Protein AF-A0A519S2C3-F1 (afdb_monomer_lite)

Radius of gyration: 19.73 Å; chains: 1; bounding box: 43×39×61 Å

Foldseek 3Di:
DPDDVVCPVPPDDDDQVRCVVLVVCLLLVDAPRPDHGHAQAWAWDQDPPPGIGTDGHHPVCLVVVVVVVVVVLVVCCVVPVDDVLLVWAAEAPDAALDWDDGNNHTYDHPRSVSVVVDDPVSCPRYDDDNVLSNDPDLLVSLLVRLVRPLPTPYRYYHYDVVSVVSSVVNSCVVVVNPD

Structure (mmCIF, N/CA/C/O backbone):
data_AF-A0A519S2C3-F1
#
_entry.id   AF-A0A519S2C3-F1
#
loop_
_atom_site.group_PDB
_atom_site.id
_atom_site.type_symbol
_atom_site.label_atom_id
_atom_site.label_alt_id
_atom_site.label_comp_id
_atom_site.label_asym_id
_atom_site.label_entity_id
_atom_site.label_seq_id
_atom_site.pdbx_PDB_ins_code
_atom_site.Cartn_x
_atom_site.Cartn_y
_atom_site.Cartn_z
_atom_site.occupancy
_atom_site.B_iso_or_equiv
_atom_site.auth_seq_id
_atom_site.auth_comp_id
_atom_site.auth_asym_id
_atom_site.auth_atom_id
_atom_site.pdbx_PDB_model_num
ATOM 1 N N . MET A 1 1 ? 4.121 -16.432 -29.869 1.00 79.81 1 MET A N 1
ATOM 2 C CA . MET A 1 1 ? 4.019 -17.250 -28.645 1.00 79.81 1 MET A CA 1
ATOM 3 C C . MET A 1 1 ? 2.574 -17.672 -28.577 1.00 79.81 1 MET A C 1
ATOM 5 O O . MET A 1 1 ? 1.731 -16.789 -28.497 1.00 79.81 1 MET A O 1
ATOM 9 N N . GLU A 1 2 ? 2.294 -18.956 -28.759 1.00 93.25 2 GLU A N 1
ATOM 10 C CA . GLU A 1 2 ? 0.933 -19.415 -29.076 1.00 93.25 2 GLU A CA 1
ATOM 11 C C . GLU A 1 2 ? 0.292 -20.175 -27.914 1.00 93.25 2 GLU A C 1
ATOM 13 O O . GLU A 1 2 ? -0.929 -20.241 -27.813 1.00 93.25 2 GLU A O 1
ATOM 18 N N . ASN A 1 3 ? 1.107 -20.711 -27.001 1.00 94.94 3 ASN A N 1
ATOM 19 C CA . ASN A 1 3 ? 0.639 -21.489 -25.860 1.00 94.94 3 ASN A CA 1
ATOM 20 C C . ASN A 1 3 ? 1.528 -21.303 -24.611 1.00 94.94 3 ASN A C 1
ATOM 22 O O . ASN A 1 3 ? 2.557 -20.623 -24.625 1.00 94.94 3 ASN A O 1
ATOM 26 N N . TYR A 1 4 ? 1.111 -21.929 -23.508 1.00 95.56 4 TYR A N 1
ATOM 27 C CA . TYR A 1 4 ? 1.809 -21.881 -22.222 1.00 95.56 4 TYR A CA 1
ATOM 28 C C . TYR A 1 4 ? 3.213 -22.512 -22.253 1.00 95.56 4 TYR A C 1
ATOM 30 O O . TYR A 1 4 ? 4.131 -21.995 -21.614 1.00 95.56 4 TYR A O 1
ATOM 38 N N . SER A 1 5 ? 3.406 -23.602 -23.001 1.00 96.88 5 SER A N 1
ATOM 39 C CA . SER A 1 5 ? 4.710 -24.267 -23.116 1.00 96.88 5 SER A CA 1
ATOM 40 C C . SER A 1 5 ? 5.739 -23.357 -23.790 1.00 96.88 5 SER A C 1
ATOM 42 O O . SER A 1 5 ? 6.856 -23.230 -23.286 1.00 96.88 5 SER A O 1
ATOM 44 N N . ASP A 1 6 ? 5.340 -22.645 -24.851 1.00 96.75 6 ASP A N 1
ATOM 45 C CA . ASP A 1 6 ? 6.186 -21.646 -25.515 1.00 96.75 6 ASP A CA 1
ATOM 46 C C . ASP A 1 6 ? 6.597 -20.526 -24.553 1.00 96.75 6 ASP A C 1
ATOM 48 O O . ASP A 1 6 ? 7.753 -20.101 -24.549 1.00 96.75 6 ASP A O 1
ATOM 52 N N . PHE A 1 7 ? 5.652 -20.038 -23.739 1.00 96.19 7 PHE A N 1
ATOM 53 C CA . PHE A 1 7 ? 5.913 -19.002 -22.737 1.00 96.19 7 PHE A CA 1
ATOM 54 C C . PHE A 1 7 ? 6.946 -19.472 -21.723 1.00 96.19 7 PHE A C 1
ATOM 56 O O . PHE A 1 7 ? 7.960 -18.808 -21.522 1.00 96.19 7 PHE A O 1
ATOM 63 N N . LYS A 1 8 ? 6.720 -20.647 -21.127 1.00 95.69 8 LYS A N 1
ATOM 64 C CA . LYS A 1 8 ? 7.596 -21.203 -20.095 1.00 95.69 8 LYS A CA 1
ATOM 65 C C . LYS A 1 8 ? 9.022 -21.433 -20.604 1.00 95.69 8 LYS A C 1
ATOM 67 O O . LYS A 1 8 ? 9.967 -21.249 -19.847 1.00 95.69 8 LYS A O 1
ATOM 72 N N . GLN A 1 9 ? 9.185 -21.829 -21.868 1.00 95.69 9 GLN A N 1
ATOM 73 C CA . GLN A 1 9 ? 10.507 -22.037 -22.463 1.00 95.69 9 GLN A CA 1
ATOM 74 C C . GLN A 1 9 ? 11.232 -20.717 -22.775 1.00 95.69 9 GLN A C 1
ATOM 76 O O . GLN A 1 9 ? 12.455 -20.656 -22.679 1.00 95.69 9 GLN A O 1
ATOM 81 N N . ARG A 1 10 ? 10.497 -19.670 -23.172 1.00 95.94 10 ARG A N 1
ATOM 82 C CA . ARG A 1 10 ? 11.071 -18.400 -23.654 1.00 95.94 10 ARG A CA 1
ATOM 83 C C . ARG A 1 10 ? 11.210 -17.325 -22.579 1.00 95.94 10 ARG A C 1
ATOM 85 O O . ARG A 1 10 ? 12.012 -16.414 -22.756 1.00 95.94 10 ARG A O 1
ATOM 92 N N . VAL A 1 11 ? 10.434 -17.403 -21.499 1.00 94.88 11 VAL A N 1
ATOM 93 C CA . VAL A 1 11 ? 10.436 -16.421 -20.409 1.00 94.88 11 VAL A CA 1
ATOM 94 C C . VAL A 1 11 ? 11.087 -17.049 -19.177 1.00 94.88 11 VAL A C 1
ATOM 96 O O . VAL A 1 11 ? 10.427 -17.790 -18.446 1.00 94.88 11 VAL A O 1
ATOM 99 N N . PRO A 1 12 ? 12.388 -16.796 -18.941 1.00 94.06 12 PRO A N 1
ATOM 100 C CA . PRO A 1 12 ? 13.075 -17.341 -17.781 1.00 94.06 12 PRO A CA 1
ATOM 101 C C . PRO A 1 12 ? 12.535 -16.723 -16.491 1.00 94.06 12 PRO A C 1
ATOM 103 O O . PRO A 1 12 ? 12.137 -15.557 -16.455 1.00 94.06 12 PRO A O 1
ATOM 106 N N . VAL A 1 13 ? 12.582 -17.494 -15.406 1.00 95.38 13 VAL A N 1
ATOM 107 C CA . VAL A 1 13 ? 12.361 -16.959 -14.060 1.00 95.38 13 VAL A CA 1
ATOM 108 C C . VAL A 1 13 ? 13.511 -16.008 -13.734 1.00 95.38 13 VAL A C 1
ATOM 110 O O . VAL A 1 13 ? 14.676 -16.365 -13.897 1.00 95.38 13 VAL A O 1
ATOM 113 N N . GLN A 1 14 ? 13.176 -14.796 -13.304 1.00 93.62 14 GLN A N 1
ATOM 114 C CA . GLN A 1 14 ? 14.129 -13.737 -12.983 1.00 93.62 14 GLN A CA 1
ATOM 115 C C . GLN A 1 14 ? 13.793 -13.152 -11.616 1.00 93.62 14 GLN A C 1
ATOM 117 O O . GLN A 1 14 ? 12.623 -13.080 -11.229 1.00 93.62 14 GLN A O 1
ATOM 122 N N . ASP A 1 15 ? 14.819 -12.711 -10.899 1.00 93.44 15 ASP A N 1
ATOM 123 C CA . ASP A 1 15 ? 14.647 -11.856 -9.735 1.00 93.44 15 ASP A CA 1
ATOM 124 C C . ASP A 1 15 ? 14.618 -10.371 -10.148 1.00 93.44 15 ASP A C 1
ATOM 126 O O . ASP A 1 15 ? 14.582 -10.015 -11.330 1.00 93.44 15 ASP A O 1
ATOM 130 N N . TYR A 1 16 ? 14.601 -9.478 -9.157 1.00 92.75 16 TYR A N 1
ATOM 131 C CA . TYR A 1 16 ? 14.617 -8.042 -9.425 1.00 92.75 16 TYR A CA 1
ATOM 132 C C . TYR A 1 16 ? 15.902 -7.594 -10.133 1.00 92.75 16 TYR A C 1
ATOM 134 O O . TYR A 1 16 ? 15.835 -6.707 -10.979 1.00 92.75 16 TYR A O 1
ATOM 142 N N . GLU A 1 17 ? 17.054 -8.187 -9.809 1.00 91.69 17 GLU A N 1
ATOM 143 C CA . GLU A 1 17 ? 18.340 -7.778 -10.382 1.00 91.69 17 GLU A CA 1
ATOM 144 C C . GLU A 1 17 ? 18.419 -8.146 -11.864 1.00 91.69 17 GLU A C 1
ATOM 146 O O . GLU A 1 17 ? 18.848 -7.326 -12.675 1.00 91.69 17 GLU A O 1
ATOM 151 N N . GLY A 1 18 ? 17.889 -9.313 -12.241 1.00 94.06 18 GLY A N 1
ATOM 152 C CA . GLY A 1 18 ? 17.741 -9.713 -13.641 1.00 94.06 18 GLY A CA 1
ATOM 153 C C . GLY A 1 18 ? 16.855 -8.764 -14.460 1.00 94.06 18 GLY A C 1
ATOM 154 O O . GLY A 1 18 ? 17.096 -8.548 -15.648 1.00 94.06 18 GLY A O 1
ATOM 155 N N . LEU A 1 19 ? 15.858 -8.136 -13.826 1.00 94.81 19 LEU A N 1
ATOM 156 C CA . LEU A 1 19 ? 14.982 -7.144 -14.464 1.00 94.81 19 LEU A CA 1
ATOM 157 C C . LEU A 1 19 ? 15.479 -5.699 -14.327 1.00 94.81 19 LEU A C 1
ATOM 159 O O . LEU A 1 19 ? 14.976 -4.811 -15.022 1.00 94.81 19 LEU A O 1
ATOM 163 N N . LYS A 1 20 ? 16.466 -5.443 -13.465 1.00 94.38 20 LYS A N 1
ATOM 164 C CA . LYS A 1 20 ? 16.912 -4.096 -13.104 1.00 94.38 20 LYS A CA 1
ATOM 165 C C . LYS A 1 20 ? 17.301 -3.228 -14.309 1.00 94.38 20 LYS A C 1
ATOM 167 O O . LYS A 1 20 ? 16.851 -2.084 -14.330 1.00 94.38 20 LYS A O 1
ATOM 172 N N . PRO A 1 21 ? 18.017 -3.716 -15.345 1.00 96.25 21 PRO A N 1
ATOM 173 C CA . PRO A 1 21 ? 18.339 -2.892 -16.516 1.00 96.25 21 PRO A CA 1
ATOM 174 C C . PRO A 1 21 ? 17.099 -2.353 -17.247 1.00 96.25 21 PRO A C 1
ATOM 176 O O . PRO A 1 21 ? 17.096 -1.227 -17.742 1.00 96.25 21 PRO A O 1
ATOM 179 N N . TYR A 1 22 ? 16.018 -3.135 -17.290 1.00 96.81 22 TYR A N 1
ATOM 180 C CA . TYR A 1 22 ? 14.748 -2.711 -17.877 1.00 96.81 22 TYR A CA 1
ATOM 181 C C . TYR A 1 22 ? 14.006 -1.751 -16.952 1.00 96.81 22 TYR A C 1
ATOM 183 O O . TYR A 1 22 ? 13.479 -0.742 -17.408 1.00 96.81 22 TYR A O 1
ATOM 191 N N . ILE A 1 23 ? 13.996 -2.030 -15.647 1.00 95.81 23 ILE A N 1
ATOM 192 C CA . ILE A 1 23 ? 13.373 -1.152 -14.652 1.00 95.81 23 ILE A CA 1
ATOM 193 C C . ILE A 1 23 ? 14.048 0.222 -14.654 1.00 95.81 23 ILE A C 1
ATOM 195 O O . ILE A 1 23 ? 13.348 1.229 -14.655 1.00 95.81 23 ILE A O 1
ATOM 199 N N . ASP A 1 24 ? 15.379 0.284 -14.725 1.00 95.31 24 ASP A N 1
ATOM 200 C CA . ASP A 1 24 ? 16.134 1.538 -14.774 1.00 95.31 24 ASP A CA 1
ATOM 201 C C . ASP A 1 24 ? 15.747 2.380 -16.004 1.00 95.31 24 ASP A C 1
ATOM 203 O O . ASP A 1 24 ? 15.559 3.591 -15.877 1.00 95.31 24 ASP A O 1
ATOM 207 N N . ARG A 1 25 ? 15.526 1.748 -17.168 1.00 97.50 25 ARG A N 1
ATOM 208 C CA . ARG A 1 25 ? 14.997 2.408 -18.379 1.00 97.50 25 ARG A CA 1
ATOM 209 C C . ARG A 1 25 ? 13.597 2.983 -18.163 1.00 97.50 25 ARG A C 1
ATOM 211 O O . ARG A 1 25 ? 13.350 4.148 -18.475 1.00 97.50 25 ARG A O 1
ATOM 218 N N . VAL A 1 26 ? 12.688 2.211 -17.562 1.00 96.56 26 VAL A N 1
ATOM 219 C CA . VAL A 1 26 ? 11.331 2.700 -17.249 1.00 96.56 26 VAL A CA 1
ATOM 220 C C . VAL A 1 26 ? 11.386 3.846 -16.234 1.00 96.56 26 VAL A C 1
ATOM 222 O O . VAL A 1 26 ? 10.692 4.848 -16.389 1.00 96.56 26 VAL A O 1
ATOM 225 N N . VAL A 1 27 ? 12.247 3.749 -15.216 1.00 94.75 27 VAL A N 1
ATOM 226 C CA . VAL A 1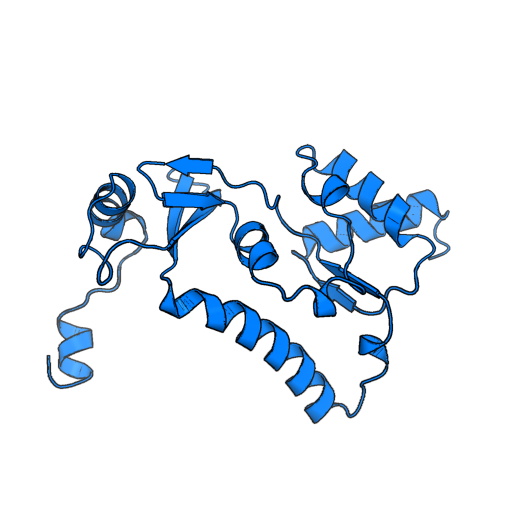 27 ? 12.472 4.806 -14.214 1.00 94.75 27 VAL A CA 1
ATOM 227 C C . VAL A 1 27 ? 13.082 6.056 -14.851 1.00 94.75 27 VAL A C 1
ATOM 229 O O . VAL A 1 27 ? 12.773 7.162 -14.409 1.00 94.75 27 VAL A O 1
ATOM 232 N N . ALA A 1 28 ? 13.898 5.918 -15.899 1.00 95.50 28 ALA A N 1
ATOM 233 C CA . ALA A 1 28 ? 14.395 7.026 -16.719 1.00 95.50 28 ALA A CA 1
ATOM 234 C C . ALA A 1 28 ? 13.303 7.674 -17.596 1.00 95.50 28 ALA A C 1
ATOM 236 O O . ALA A 1 28 ? 13.542 8.708 -18.216 1.00 95.50 28 ALA A O 1
ATOM 237 N N . GLY A 1 29 ? 12.089 7.116 -17.606 1.00 94.75 29 GLY A N 1
ATOM 238 C CA . GLY A 1 29 ? 10.932 7.641 -18.324 1.00 94.75 29 GLY A CA 1
ATOM 239 C C . GLY A 1 29 ? 10.705 7.002 -19.693 1.00 94.75 29 GLY A C 1
ATOM 240 O O . GLY A 1 29 ? 9.859 7.504 -20.439 1.00 94.75 29 GLY A O 1
ATOM 241 N N . GLU A 1 30 ? 11.417 5.923 -20.032 1.00 97.00 30 GLU A N 1
ATOM 242 C CA . GLU A 1 30 ? 11.199 5.170 -21.268 1.00 97.00 30 GLU A CA 1
ATOM 243 C C . GLU A 1 30 ? 9.890 4.365 -21.191 1.00 97.00 30 GLU A C 1
ATOM 245 O O . GLU A 1 30 ? 9.638 3.637 -20.230 1.00 97.00 30 GLU A O 1
ATOM 250 N N . GLY A 1 31 ? 9.026 4.518 -22.198 1.00 96.12 31 GLY A N 1
ATOM 251 C CA . GLY A 1 31 ? 7.788 3.742 -22.321 1.00 96.12 31 GLY A CA 1
ATOM 252 C C . GLY A 1 31 ? 7.984 2.474 -23.152 1.00 96.12 31 GLY A C 1
ATOM 253 O O . GLY A 1 31 ? 8.965 2.357 -23.877 1.00 96.12 31 GLY A O 1
ATOM 254 N N . ASN A 1 32 ? 7.021 1.551 -23.102 1.00 97.19 32 ASN A N 1
ATOM 255 C CA . ASN A 1 32 ? 7.007 0.322 -23.909 1.00 97.19 32 ASN A CA 1
ATOM 256 C C . ASN A 1 32 ? 8.180 -0.643 -23.639 1.00 97.19 32 ASN A C 1
ATOM 258 O O . ASN A 1 32 ? 8.589 -1.378 -24.534 1.00 97.19 32 ASN A O 1
ATOM 262 N N . VAL A 1 33 ? 8.729 -0.649 -22.417 1.00 96.81 33 VAL A N 1
ATOM 263 C CA . VAL A 1 33 ? 9.838 -1.549 -22.039 1.00 96.81 33 VAL A CA 1
ATOM 264 C C . VAL A 1 33 ? 9.321 -2.808 -21.337 1.00 96.81 33 VAL A C 1
ATOM 266 O O . VAL A 1 33 ? 9.494 -3.910 -21.843 1.00 96.81 33 VAL A O 1
ATOM 269 N N . LEU A 1 34 ? 8.684 -2.649 -20.170 1.00 94.81 34 LEU A N 1
ATOM 270 C CA . LEU A 1 34 ? 8.116 -3.757 -19.380 1.00 94.81 34 LEU A CA 1
ATOM 271 C C . LEU A 1 34 ? 6.598 -3.899 -19.552 1.00 94.81 34 LEU A C 1
ATOM 273 O O . LEU A 1 34 ? 6.030 -4.949 -19.268 1.00 94.81 34 LEU A O 1
ATOM 277 N N . TRP A 1 35 ? 5.938 -2.831 -19.992 1.00 95.38 35 TRP A N 1
ATOM 278 C CA . TRP A 1 35 ? 4.502 -2.766 -20.234 1.00 95.38 35 TRP A CA 1
ATOM 279 C C . TRP A 1 35 ? 4.227 -1.752 -21.342 1.00 95.38 35 TRP A C 1
ATOM 281 O O . TRP A 1 35 ? 5.059 -0.876 -21.590 1.00 95.38 35 TRP A O 1
ATOM 291 N N . SER A 1 36 ? 3.069 -1.862 -21.993 1.00 94.81 36 SER A N 1
ATOM 292 C CA . SER A 1 36 ? 2.626 -0.873 -22.978 1.00 94.81 36 SER A CA 1
ATOM 293 C C . SER A 1 36 ? 2.503 0.512 -22.331 1.00 94.81 36 SER A C 1
ATOM 295 O O . SER A 1 36 ? 1.925 0.660 -21.253 1.00 94.81 36 SER A O 1
ATOM 297 N N . GLY A 1 37 ? 3.060 1.536 -22.975 1.00 94.44 37 GLY A N 1
ATOM 298 C CA . GLY A 1 37 ? 3.111 2.897 -22.449 1.00 94.44 37 GLY A CA 1
ATOM 299 C C . GLY A 1 37 ? 4.065 3.067 -21.260 1.00 94.44 37 GLY A C 1
ATOM 300 O O . GLY A 1 37 ? 5.083 2.384 -21.148 1.00 94.44 37 GLY A O 1
ATOM 301 N N . LYS A 1 38 ? 3.761 4.039 -20.392 1.00 95.31 38 LYS A N 1
ATOM 302 C CA . LYS A 1 38 ? 4.495 4.304 -19.144 1.00 95.31 38 LYS A CA 1
ATOM 303 C C . LYS A 1 38 ? 3.654 3.850 -17.948 1.00 95.31 38 LYS A C 1
ATOM 305 O O . LYS A 1 38 ? 2.429 3.987 -18.004 1.00 95.31 38 LYS A O 1
ATOM 310 N N . PRO A 1 39 ? 4.269 3.348 -16.863 1.00 96.50 39 PRO A N 1
ATOM 311 C CA . PRO A 1 39 ? 3.526 3.053 -15.647 1.00 96.50 39 PRO A CA 1
ATOM 312 C C . PRO A 1 39 ? 2.941 4.339 -15.056 1.00 96.50 39 PRO A C 1
ATOM 314 O O . PRO A 1 39 ? 3.502 5.425 -15.204 1.00 96.50 39 PRO A O 1
ATOM 317 N N . LEU A 1 40 ? 1.812 4.200 -14.365 1.00 95.81 40 LEU A N 1
ATOM 318 C CA . LEU A 1 40 ? 1.152 5.317 -13.695 1.00 95.81 40 LEU A CA 1
ATOM 319 C C . LEU A 1 40 ? 1.883 5.692 -12.397 1.00 95.81 40 LEU A C 1
ATOM 321 O O . LEU A 1 40 ? 1.970 6.870 -12.047 1.00 95.81 40 LEU A O 1
ATOM 325 N N . TYR A 1 41 ? 2.435 4.685 -11.711 1.00 97.00 41 TYR A N 1
ATOM 326 C CA . TYR A 1 41 ? 3.212 4.855 -10.487 1.00 97.00 41 TYR A CA 1
ATOM 327 C C . TYR A 1 41 ? 4.417 3.912 -10.434 1.00 97.00 41 TYR A C 1
ATOM 329 O O . TYR A 1 41 ? 4.429 2.857 -11.069 1.00 97.00 41 TYR A O 1
ATOM 337 N N . PHE A 1 42 ? 5.370 4.231 -9.562 1.00 96.62 42 PHE A N 1
ATOM 338 C CA . PHE A 1 42 ? 6.280 3.254 -8.978 1.00 96.62 42 PHE A CA 1
ATOM 339 C C . PHE A 1 42 ? 5.989 3.066 -7.492 1.00 96.62 42 PHE A C 1
ATOM 341 O O . PHE A 1 42 ? 6.087 4.009 -6.701 1.00 96.62 42 PHE A O 1
ATOM 348 N N . ALA A 1 43 ? 5.712 1.825 -7.094 1.00 95.00 43 ALA A N 1
ATOM 349 C CA . ALA A 1 43 ? 5.770 1.441 -5.695 1.00 95.00 43 ALA A CA 1
ATOM 350 C C . ALA A 1 43 ? 7.235 1.272 -5.277 1.00 95.00 43 ALA A C 1
ATOM 352 O O . ALA A 1 43 ? 7.964 0.431 -5.806 1.00 95.00 43 ALA A O 1
ATOM 353 N N . LYS A 1 44 ? 7.660 2.080 -4.311 1.00 91.06 44 LYS A N 1
ATOM 354 C CA . LYS A 1 44 ? 8.975 2.007 -3.686 1.00 91.06 44 LYS A CA 1
ATOM 355 C C . LYS A 1 44 ? 8.962 0.967 -2.570 1.00 91.06 44 LYS A C 1
ATOM 357 O O . LYS A 1 44 ? 8.155 1.067 -1.643 1.00 91.06 44 LYS A O 1
ATOM 362 N N . THR A 1 45 ? 9.896 0.021 -2.612 1.00 84.38 45 THR A N 1
ATOM 363 C CA . THR A 1 45 ? 10.131 -0.918 -1.508 1.00 84.38 45 THR A CA 1
ATOM 364 C C . THR A 1 45 ? 11.533 -0.724 -0.930 1.00 84.38 45 THR A C 1
ATOM 366 O O . THR A 1 45 ? 12.493 -0.412 -1.643 1.00 84.38 45 THR A O 1
ATOM 369 N N . SER A 1 46 ? 11.645 -0.841 0.394 1.00 66.62 46 SER A N 1
ATOM 370 C CA . SER A 1 46 ? 12.922 -0.845 1.109 1.00 66.62 46 SER A CA 1
ATOM 371 C C . SER A 1 46 ? 13.561 -2.222 0.938 1.00 66.62 46 SER A C 1
ATOM 373 O O . SER A 1 46 ? 13.376 -3.106 1.770 1.00 66.62 46 SER A O 1
ATOM 375 N N . GLY A 1 47 ? 14.229 -2.441 -0.194 1.00 58.44 47 GLY A N 1
ATOM 376 C CA . GLY A 1 47 ? 15.054 -3.628 -0.390 1.00 58.44 47 GLY A CA 1
ATOM 377 C C . GLY A 1 47 ? 16.264 -3.579 0.542 1.00 58.44 47 GLY A C 1
ATOM 378 O O . GLY A 1 47 ? 16.909 -2.540 0.657 1.00 58.44 47 GLY A O 1
ATOM 379 N N . THR A 1 48 ? 16.565 -4.689 1.213 1.00 55.09 48 THR A N 1
ATOM 380 C CA . THR A 1 48 ? 17.675 -4.797 2.175 1.00 55.09 48 THR A CA 1
ATOM 381 C C . THR A 1 48 ? 19.038 -5.017 1.513 1.00 55.09 48 THR A C 1
ATOM 383 O O . THR A 1 48 ? 20.056 -4.775 2.146 1.00 55.09 48 THR A O 1
ATOM 386 N N . THR A 1 49 ? 19.077 -5.434 0.244 1.00 56.53 49 THR A N 1
ATOM 387 C CA . THR A 1 49 ? 20.316 -5.848 -0.441 1.00 56.53 49 THR A CA 1
ATOM 388 C C . THR A 1 49 ? 20.770 -4.937 -1.584 1.00 56.53 49 THR A C 1
ATOM 390 O O . THR A 1 49 ? 21.969 -4.770 -1.766 1.00 56.53 49 THR A O 1
ATOM 393 N N . SER A 1 50 ? 19.854 -4.300 -2.320 1.00 57.16 50 SER A N 1
ATOM 394 C CA . SER A 1 50 ? 20.184 -3.581 -3.574 1.00 57.16 50 SER A 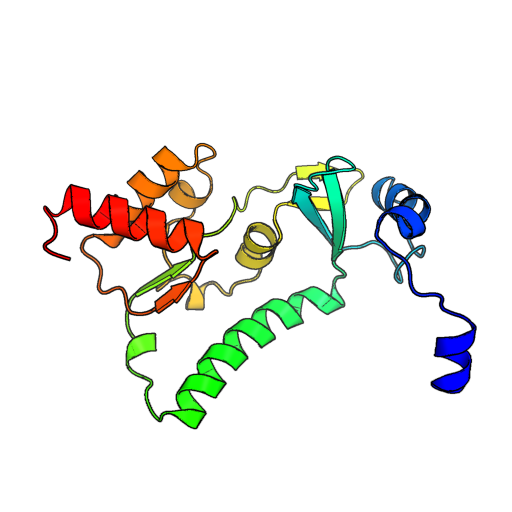CA 1
ATOM 395 C C . SER A 1 50 ? 19.810 -2.096 -3.547 1.00 57.16 50 SER A C 1
ATOM 397 O O . SER A 1 50 ? 19.701 -1.441 -4.584 1.00 57.16 50 SER A O 1
ATOM 399 N N . GLY A 1 51 ? 19.535 -1.566 -2.355 1.00 75.56 51 GLY A N 1
ATOM 400 C CA . GLY A 1 51 ? 18.922 -0.257 -2.190 1.00 75.56 51 GLY A CA 1
ATOM 401 C C . GLY A 1 51 ? 17.442 -0.249 -2.585 1.00 75.56 51 GLY A C 1
ATOM 402 O O . GLY A 1 51 ? 16.720 -1.245 -2.488 1.00 75.56 51 GLY A O 1
ATOM 403 N N . VAL A 1 52 ? 16.964 0.924 -2.986 1.00 84.75 52 VAL A N 1
ATOM 404 C CA . VAL A 1 52 ? 15.551 1.161 -3.281 1.00 84.75 52 VAL A CA 1
ATOM 405 C C . VAL A 1 52 ? 15.119 0.417 -4.545 1.00 84.75 52 VAL A C 1
ATOM 407 O O . VAL A 1 52 ? 15.644 0.688 -5.624 1.00 84.75 52 VAL A O 1
ATOM 410 N N . LYS A 1 53 ? 14.098 -0.440 -4.432 1.00 92.19 53 LYS A N 1
ATOM 411 C CA . LYS A 1 53 ? 13.472 -1.102 -5.583 1.00 92.19 53 LYS A CA 1
ATOM 412 C C . LYS A 1 53 ? 12.235 -0.330 -6.040 1.00 92.19 53 LYS A C 1
ATOM 414 O O . LYS A 1 53 ? 11.460 0.151 -5.208 1.00 92.19 53 LYS A O 1
ATOM 419 N N . TYR A 1 54 ? 12.053 -0.233 -7.354 1.00 93.94 54 TYR A N 1
ATOM 420 C CA . TYR A 1 54 ? 10.918 0.434 -7.991 1.00 93.94 54 TYR A CA 1
ATOM 421 C C . TYR A 1 54 ? 10.077 -0.601 -8.729 1.00 93.94 54 TYR A C 1
ATOM 423 O O . TYR A 1 54 ? 10.520 -1.186 -9.713 1.00 93.94 54 TYR A O 1
ATOM 431 N N . ILE A 1 55 ? 8.859 -0.828 -8.247 1.00 95.44 55 ILE A N 1
ATOM 432 C CA . ILE A 1 55 ? 7.919 -1.763 -8.863 1.00 95.44 55 ILE A CA 1
ATOM 433 C C . ILE A 1 55 ? 6.927 -0.953 -9.707 1.00 95.44 55 ILE A C 1
ATOM 435 O O . ILE A 1 55 ? 6.191 -0.143 -9.133 1.00 95.44 55 ILE A O 1
ATOM 439 N N . PRO A 1 56 ? 6.917 -1.100 -11.045 1.00 95.81 56 PRO A N 1
ATOM 440 C CA . PRO A 1 56 ? 6.000 -0.356 -11.901 1.00 95.81 56 PRO A CA 1
ATOM 441 C C . PRO A 1 56 ? 4.555 -0.812 -11.671 1.00 95.81 56 PRO A C 1
ATOM 443 O O . PRO A 1 56 ? 4.272 -2.008 -11.656 1.00 95.81 56 PRO A O 1
ATOM 446 N N . LEU A 1 57 ? 3.640 0.147 -11.523 1.00 96.75 57 LEU A N 1
ATOM 447 C CA . LEU A 1 57 ? 2.197 -0.086 -11.459 1.00 96.75 57 LEU A CA 1
ATOM 448 C C . LEU A 1 57 ? 1.548 0.497 -12.711 1.00 96.75 57 LEU A C 1
ATOM 450 O O . LEU A 1 57 ? 1.687 1.693 -12.994 1.00 96.75 57 LEU A O 1
ATOM 454 N N . SER A 1 58 ? 0.853 -0.344 -13.472 1.00 95.56 58 SER A N 1
ATOM 455 C CA . SER A 1 58 ? 0.164 0.092 -14.682 1.00 95.56 58 SER A CA 1
ATOM 456 C C . SER A 1 58 ? -1.171 0.754 -14.344 1.00 95.56 58 SER A C 1
ATOM 458 O O . SER A 1 58 ? -1.705 0.617 -13.242 1.00 95.56 58 SER A O 1
ATOM 460 N N . LYS A 1 59 ? -1.740 1.485 -15.305 1.00 93.94 59 LYS A N 1
ATOM 461 C CA . LYS A 1 59 ? -3.081 2.058 -15.144 1.00 93.94 59 LYS A CA 1
ATOM 462 C C . LYS A 1 59 ? -4.130 0.952 -14.988 1.00 93.94 59 LYS A C 1
ATOM 464 O O . LYS A 1 59 ? -5.072 1.107 -14.216 1.00 93.94 59 LYS A O 1
ATOM 469 N N . GLU A 1 60 ? -3.947 -0.160 -15.694 1.00 94.44 60 GLU A N 1
ATOM 470 C CA . GLU A 1 60 ? -4.855 -1.306 -15.703 1.00 94.44 60 GLU A CA 1
ATOM 471 C C . GLU A 1 60 ? -4.815 -2.100 -14.394 1.00 94.44 60 GLU A C 1
ATOM 473 O O . GLU A 1 60 ? -5.834 -2.662 -14.004 1.00 94.44 60 GLU A O 1
ATOM 478 N N . SER A 1 61 ? -3.675 -2.133 -13.690 1.00 94.44 61 SER A N 1
ATOM 479 C CA . SER A 1 61 ? -3.561 -2.862 -12.420 1.00 94.44 61 SER A CA 1
ATOM 480 C C . SER A 1 61 ? -4.185 -2.111 -11.243 1.00 94.44 61 SER A C 1
ATOM 482 O O . SER A 1 61 ? -4.569 -2.732 -10.253 1.00 94.44 61 SER A O 1
ATOM 484 N N . MET A 1 62 ? -4.305 -0.780 -11.320 1.00 93.69 62 MET A N 1
ATOM 485 C CA . MET A 1 62 ? -4.775 0.035 -10.193 1.00 93.69 62 MET A CA 1
ATOM 486 C C . MET A 1 62 ? -6.169 -0.351 -9.669 1.00 93.69 62 MET A C 1
ATOM 488 O O . MET A 1 62 ? -6.306 -0.511 -8.451 1.00 93.69 62 MET A O 1
ATOM 492 N N . PRO A 1 63 ? -7.193 -0.571 -10.521 1.00 92.88 63 PRO A N 1
ATOM 493 C CA . PRO A 1 63 ? -8.508 -1.015 -10.060 1.00 92.88 63 PRO A CA 1
ATOM 494 C C . PRO A 1 63 ? -8.490 -2.354 -9.311 1.00 92.88 63 PRO A C 1
ATOM 496 O O . PRO A 1 63 ? -9.329 -2.571 -8.435 1.00 92.88 63 PRO A O 1
ATOM 499 N N . GLU A 1 64 ? -7.543 -3.247 -9.617 1.00 94.94 64 GLU A N 1
ATOM 500 C CA . GLU A 1 64 ? -7.480 -4.580 -9.007 1.00 94.94 64 GLU A CA 1
ATOM 501 C C . GLU A 1 64 ? -7.108 -4.531 -7.520 1.00 94.94 64 GLU A C 1
ATOM 503 O O . GLU A 1 64 ? -7.599 -5.349 -6.745 1.00 94.94 64 GLU A O 1
ATOM 508 N N . HIS A 1 65 ? -6.351 -3.523 -7.071 1.00 92.25 65 HIS A N 1
ATOM 509 C CA . HIS A 1 65 ? -6.059 -3.341 -5.643 1.00 92.25 65 HIS A CA 1
ATOM 510 C C . HIS A 1 65 ? -7.325 -3.060 -4.820 1.00 92.25 65 HIS A C 1
ATOM 512 O O . HIS A 1 65 ? -7.519 -3.639 -3.750 1.00 92.25 65 HIS A O 1
ATOM 518 N N . ILE A 1 66 ? -8.212 -2.202 -5.332 1.00 88.75 66 ILE A N 1
ATOM 519 C CA . ILE A 1 66 ? -9.477 -1.864 -4.667 1.00 88.75 66 ILE A CA 1
ATOM 520 C C . ILE A 1 66 ? -10.451 -3.043 -4.740 1.00 88.75 66 ILE A C 1
ATOM 522 O O . ILE A 1 66 ? -11.103 -3.369 -3.745 1.00 88.75 66 ILE A O 1
ATOM 526 N N . LYS A 1 67 ? -10.523 -3.722 -5.894 1.00 92.06 67 LYS A N 1
ATOM 527 C CA . LYS A 1 67 ? -11.340 -4.932 -6.059 1.00 92.06 67 LYS A CA 1
ATOM 528 C C . LYS A 1 67 ? -10.914 -6.031 -5.092 1.00 92.06 67 LYS A C 1
ATOM 530 O O . LYS A 1 67 ? -11.785 -6.617 -4.458 1.00 92.06 67 LYS A O 1
ATOM 535 N N . ALA A 1 68 ? -9.613 -6.277 -4.937 1.00 92.38 68 ALA A N 1
ATOM 536 C CA . ALA A 1 68 ? -9.095 -7.284 -4.017 1.00 92.38 68 ALA A CA 1
ATOM 537 C C . ALA A 1 68 ? -9.483 -6.981 -2.562 1.00 92.38 68 ALA A C 1
ATOM 539 O O . ALA A 1 68 ? -10.029 -7.850 -1.886 1.00 92.38 68 ALA A O 1
ATOM 540 N N . ALA A 1 69 ? -9.286 -5.739 -2.100 1.00 88.25 69 ALA A N 1
ATOM 541 C CA . ALA A 1 69 ? -9.655 -5.332 -0.742 1.00 88.25 69 ALA A CA 1
ATOM 542 C C . ALA A 1 69 ? -11.167 -5.461 -0.484 1.00 88.25 69 ALA A C 1
ATOM 544 O O . ALA A 1 69 ? -11.586 -6.023 0.527 1.00 88.25 69 ALA A O 1
ATOM 545 N N . ARG A 1 70 ? -11.995 -4.998 -1.429 1.00 90.00 70 ARG A N 1
ATOM 546 C CA . ARG A 1 70 ? -13.455 -5.145 -1.363 1.00 90.00 70 ARG A CA 1
ATOM 547 C C . ARG A 1 70 ? -13.864 -6.615 -1.319 1.00 90.00 70 ARG A C 1
ATOM 549 O O . ARG A 1 70 ? -14.687 -6.995 -0.495 1.00 90.00 70 ARG A O 1
ATOM 556 N N . ASN A 1 71 ? -13.313 -7.434 -2.212 1.00 94.00 71 ASN A N 1
ATOM 557 C CA . ASN A 1 71 ? -13.668 -8.843 -2.303 1.00 94.00 71 ASN A CA 1
ATOM 558 C C . ASN A 1 71 ? -13.266 -9.595 -1.031 1.00 94.00 71 ASN A C 1
ATOM 560 O O . ASN A 1 71 ? -14.053 -10.404 -0.575 1.00 94.00 71 ASN A O 1
ATOM 564 N N . ALA A 1 72 ? -12.128 -9.284 -0.404 1.00 92.31 72 ALA A N 1
ATOM 565 C CA . ALA A 1 72 ? -11.751 -9.898 0.872 1.00 92.31 72 ALA A CA 1
ATOM 566 C C . ALA A 1 72 ? -12.819 -9.683 1.964 1.00 92.31 72 ALA A C 1
ATOM 568 O O . ALA A 1 72 ? -13.210 -10.631 2.643 1.00 92.31 72 ALA A O 1
ATOM 569 N N . ILE A 1 73 ? -13.343 -8.457 2.083 1.00 91.25 73 ILE A N 1
ATOM 570 C CA . ILE A 1 73 ? -14.429 -8.120 3.019 1.00 91.25 73 ILE A CA 1
ATOM 571 C C . ILE A 1 73 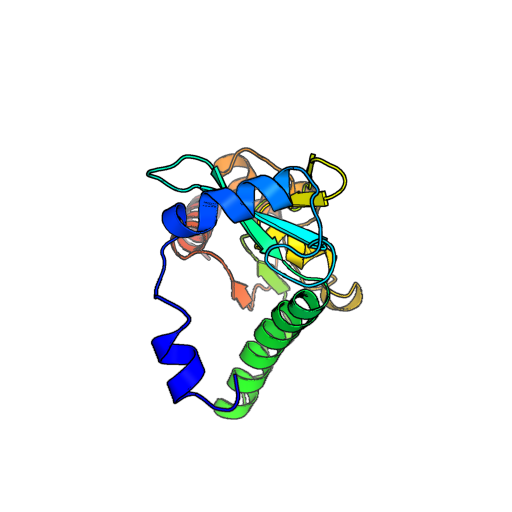? -15.713 -8.876 2.653 1.00 91.25 73 ILE A C 1
ATOM 573 O O . ILE A 1 73 ? -16.328 -9.505 3.510 1.00 91.25 73 ILE A O 1
ATOM 577 N N . LEU A 1 74 ? -16.114 -8.838 1.378 1.00 94.31 74 LEU A N 1
ATOM 578 C CA . LEU A 1 74 ? -17.352 -9.475 0.918 1.00 94.31 74 LEU A CA 1
ATOM 579 C C . LEU A 1 74 ? -17.306 -11.002 1.027 1.00 94.31 74 LEU A C 1
ATOM 581 O O . LEU A 1 74 ? -18.303 -11.605 1.407 1.00 94.31 74 LEU A O 1
ATOM 585 N N . THR A 1 75 ? -16.163 -11.624 0.741 1.00 97.12 75 THR A N 1
ATOM 586 C CA . THR A 1 75 ? -15.965 -13.063 0.920 1.00 97.12 75 THR A CA 1
ATOM 587 C C . THR A 1 75 ? -16.095 -13.431 2.393 1.00 97.12 75 THR A C 1
ATOM 589 O O . THR A 1 75 ? -16.818 -14.364 2.707 1.00 97.12 75 THR A O 1
ATOM 592 N N . TYR A 1 76 ? -15.493 -12.674 3.318 1.00 96.31 76 TYR A N 1
ATOM 593 C CA . TYR A 1 76 ? -15.674 -12.933 4.751 1.00 96.31 76 TYR A CA 1
ATOM 594 C C . TYR A 1 76 ? -17.150 -12.860 5.175 1.00 96.31 76 TYR A C 1
ATOM 596 O O . TYR A 1 76 ? -17.629 -13.731 5.903 1.00 96.31 76 TYR A O 1
ATOM 604 N N . ILE A 1 77 ? -17.885 -11.851 4.698 1.00 97.12 77 ILE A N 1
ATOM 605 C CA . ILE A 1 77 ? -19.324 -11.714 4.966 1.00 97.12 77 ILE A CA 1
ATOM 606 C C . ILE A 1 77 ? -20.091 -12.912 4.397 1.00 97.12 77 ILE A C 1
ATOM 608 O O . ILE A 1 77 ? -20.930 -13.475 5.093 1.00 97.12 77 ILE A O 1
ATOM 612 N N . ASN A 1 78 ? -19.787 -13.320 3.163 1.00 97.88 78 ASN A N 1
ATOM 613 C CA . ASN A 1 78 ? -20.421 -14.463 2.509 1.00 97.88 78 ASN A CA 1
ATOM 614 C C . ASN A 1 78 ? -20.211 -15.767 3.289 1.00 97.88 78 ASN A C 1
ATOM 616 O O . ASN A 1 78 ? -21.164 -16.503 3.515 1.00 97.88 78 ASN A O 1
ATOM 620 N N . GLU A 1 79 ? -18.979 -16.030 3.726 1.00 98.12 79 GLU A N 1
ATOM 621 C CA . GLU A 1 79 ? -18.631 -17.270 4.426 1.00 98.12 79 GLU A CA 1
ATOM 622 C C . GLU A 1 79 ? -19.166 -17.321 5.862 1.00 98.12 79 GLU A C 1
ATOM 624 O O . GLU A 1 79 ? -19.477 -18.392 6.376 1.00 98.12 79 GLU A O 1
ATOM 629 N N . THR A 1 80 ? -19.254 -16.176 6.544 1.00 97.88 80 THR A N 1
ATOM 630 C CA . THR A 1 80 ? -19.568 -16.144 7.984 1.00 97.88 80 THR A CA 1
ATOM 631 C C . THR A 1 80 ? -20.969 -15.641 8.311 1.00 97.88 80 THR A C 1
ATOM 633 O O . THR A 1 80 ? -21.415 -15.797 9.447 1.00 97.88 80 THR A O 1
ATOM 636 N N . GLY A 1 81 ? -21.641 -14.977 7.367 1.00 97.69 81 GLY A N 1
ATOM 637 C CA . GLY A 1 81 ? -22.882 -14.235 7.599 1.00 97.69 81 GLY A CA 1
ATOM 638 C C . GLY A 1 81 ? -22.719 -12.987 8.477 1.00 97.69 81 GLY A C 1
ATOM 639 O O . GLY A 1 81 ? -23.700 -12.297 8.748 1.00 97.69 81 GLY A O 1
ATOM 640 N N . LYS A 1 82 ? -21.502 -12.670 8.940 1.00 96.38 82 LYS A N 1
ATOM 641 C CA . LYS A 1 82 ? -21.238 -11.537 9.833 1.00 96.38 82 LYS A CA 1
ATOM 642 C C . LYS A 1 82 ? -20.945 -10.297 9.005 1.00 96.38 82 LYS A C 1
ATOM 644 O O . LYS A 1 82 ? -19.923 -10.255 8.332 1.00 96.38 82 LYS A O 1
ATOM 649 N N . ALA A 1 83 ? -21.799 -9.281 9.097 1.00 95.44 83 ALA A N 1
ATOM 650 C CA . ALA A 1 83 ? -21.614 -8.008 8.394 1.00 95.44 83 ALA A CA 1
ATOM 651 C C . ALA A 1 83 ? -21.492 -6.796 9.327 1.00 95.44 83 ALA A C 1
ATOM 653 O O . ALA A 1 83 ? -20.999 -5.760 8.897 1.00 95.44 83 ALA A O 1
ATOM 654 N N . ASP A 1 84 ? -21.872 -6.911 10.602 1.00 94.50 84 ASP A N 1
ATOM 655 C CA . ASP A 1 84 ? -21.976 -5.759 11.513 1.00 94.50 84 ASP A CA 1
ATOM 656 C C . ASP A 1 84 ? -20.662 -4.987 11.696 1.00 94.50 84 ASP A C 1
ATOM 658 O O . ASP A 1 84 ? -20.678 -3.780 11.939 1.00 94.50 84 ASP A O 1
ATOM 662 N N . PHE A 1 85 ? -19.518 -5.653 11.506 1.00 92.25 85 PHE A N 1
ATOM 663 C CA . PHE A 1 85 ? -18.198 -5.022 11.566 1.00 92.25 85 PHE A CA 1
ATOM 664 C C . PHE A 1 85 ? -17.988 -3.941 10.493 1.00 92.25 85 PHE A C 1
ATOM 666 O O . PHE A 1 85 ? -17.093 -3.119 10.633 1.00 92.25 85 PHE A O 1
ATOM 673 N N . VAL A 1 86 ? -18.784 -3.902 9.418 1.00 89.81 86 VAL A N 1
ATOM 674 C CA . VAL A 1 86 ? -18.667 -2.840 8.403 1.00 89.81 86 VAL A CA 1
ATOM 675 C C . VAL A 1 86 ? -19.322 -1.524 8.831 1.00 89.81 86 VAL A C 1
ATOM 677 O O . VAL A 1 86 ? -19.080 -0.493 8.202 1.00 89.81 86 VAL A O 1
ATOM 680 N N . ASN A 1 87 ? -20.129 -1.547 9.898 1.00 90.12 87 ASN A N 1
ATOM 681 C CA . ASN A 1 87 ? -20.845 -0.374 10.403 1.00 90.12 87 ASN A CA 1
ATOM 682 C C . ASN A 1 87 ? -19.985 0.510 11.319 1.00 90.12 87 ASN A C 1
ATOM 684 O O . ASN A 1 87 ? -20.322 1.676 11.523 1.00 90.12 87 ASN A O 1
ATOM 688 N N . GLY A 1 88 ? -18.901 -0.022 11.890 1.00 91.94 88 GLY A N 1
ATOM 689 C CA . GLY A 1 88 ? -17.991 0.753 12.730 1.00 91.94 88 GLY A CA 1
ATOM 690 C C . GLY A 1 88 ? -16.883 1.452 11.938 1.00 91.94 88 GLY A C 1
ATOM 691 O O . GLY A 1 88 ? -16.869 1.489 10.704 1.00 91.94 88 GLY A O 1
ATOM 692 N N . LYS A 1 89 ? -15.928 2.030 12.671 1.00 94.19 89 LYS A N 1
ATOM 693 C CA . LYS A 1 89 ? -14.734 2.651 12.094 1.00 94.19 89 LYS A CA 1
ATOM 694 C C . LYS A 1 89 ? -13.690 1.593 11.750 1.00 94.19 89 LYS A C 1
ATOM 696 O O . LYS A 1 89 ? -13.556 0.568 12.424 1.00 94.19 89 LYS A O 1
ATOM 701 N N . MET A 1 90 ? -12.932 1.870 10.698 1.00 92.75 90 MET A N 1
ATOM 702 C CA . MET A 1 90 ? -11.896 1.003 10.155 1.00 92.75 90 MET A CA 1
ATOM 703 C C . MET A 1 90 ? -10.560 1.731 10.190 1.00 92.75 90 MET A C 1
ATOM 705 O O . MET A 1 90 ? -10.460 2.853 9.699 1.00 92.75 90 MET A O 1
ATOM 709 N N . ILE A 1 91 ? -9.523 1.089 10.712 1.00 92.94 91 ILE A N 1
ATOM 710 C CA . ILE A 1 91 ? -8.165 1.632 10.704 1.00 92.94 91 ILE A CA 1
ATOM 711 C C . ILE A 1 91 ? -7.299 0.895 9.694 1.00 92.94 91 ILE A C 1
ATOM 713 O O . ILE A 1 91 ? -7.293 -0.335 9.623 1.00 92.94 91 ILE A O 1
ATOM 717 N N . PHE A 1 92 ? -6.534 1.672 8.932 1.00 89.25 92 PHE A N 1
ATOM 718 C CA . PHE A 1 92 ? -5.518 1.164 8.022 1.00 89.25 92 PHE A CA 1
ATOM 719 C C . PHE A 1 92 ? -4.160 1.755 8.389 1.00 89.25 92 PHE A C 1
ATOM 721 O O . PHE A 1 92 ? -3.834 2.880 8.013 1.00 89.25 92 PHE A O 1
ATOM 728 N N . LEU A 1 93 ? -3.350 0.969 9.093 1.00 91.25 93 LEU A N 1
ATOM 729 C CA . LEU A 1 93 ? -1.964 1.299 9.404 1.00 91.25 93 LEU A CA 1
ATOM 730 C C . LEU A 1 93 ? -1.133 1.161 8.128 1.00 91.25 93 LEU A C 1
ATOM 732 O O . LEU A 1 93 ? -0.764 0.060 7.710 1.00 91.25 93 LEU A O 1
ATOM 736 N N . GLN A 1 94 ? -0.895 2.292 7.471 1.00 86.62 94 GLN A N 1
ATOM 737 C CA . GLN A 1 94 ? -0.296 2.353 6.143 1.00 86.62 94 GLN A CA 1
ATOM 738 C C . GLN A 1 94 ? 0.901 3.304 6.073 1.00 86.62 94 GLN A C 1
ATOM 740 O O . GLN A 1 94 ? 1.110 4.172 6.925 1.00 86.62 94 GLN A O 1
ATOM 745 N N . GLY A 1 95 ? 1.682 3.150 5.001 1.00 84.06 95 GLY A N 1
ATOM 746 C CA . GLY A 1 95 ? 2.742 4.092 4.669 1.00 84.06 95 GLY A CA 1
ATOM 747 C C . GLY A 1 95 ? 2.178 5.456 4.267 1.00 84.06 95 GLY A C 1
ATOM 748 O O . GLY A 1 95 ? 1.004 5.564 3.916 1.00 84.06 95 GLY A O 1
ATOM 749 N N . SER A 1 96 ? 3.028 6.484 4.302 1.00 86.62 96 SER A N 1
ATOM 750 C CA . SER A 1 96 ? 2.639 7.844 3.914 1.00 86.62 96 SER A CA 1
ATOM 751 C C . SER A 1 96 ? 2.021 7.888 2.502 1.00 86.62 96 SER A C 1
ATOM 753 O O . SER A 1 96 ? 2.548 7.234 1.591 1.00 86.62 96 SER A O 1
ATOM 755 N N . PRO A 1 97 ? 0.916 8.638 2.309 1.00 89.69 97 PRO A N 1
ATOM 756 C CA . PRO A 1 97 ? 0.299 8.861 1.006 1.00 89.69 97 PRO A CA 1
ATOM 757 C C . PRO A 1 97 ? 1.061 9.890 0.162 1.00 89.69 97 PRO A C 1
ATOM 759 O O . PRO A 1 97 ? 0.693 10.104 -0.990 1.00 89.69 97 PRO A O 1
ATOM 762 N N . VAL A 1 98 ? 2.109 10.524 0.700 1.00 91.44 98 VAL A N 1
ATOM 763 C CA . VAL A 1 98 ? 2.919 11.494 -0.041 1.00 91.44 98 VAL A CA 1
ATOM 764 C C . VAL A 1 98 ? 3.579 10.817 -1.241 1.00 91.44 98 VAL A C 1
ATOM 766 O O . VAL A 1 98 ? 4.218 9.765 -1.126 1.00 91.44 98 VAL A O 1
ATOM 769 N N . LEU A 1 99 ? 3.409 11.442 -2.403 1.00 92.94 99 LEU A N 1
ATOM 770 C CA . LEU A 1 99 ? 3.986 11.005 -3.666 1.00 92.94 99 LEU A CA 1
ATOM 771 C C . LEU A 1 99 ? 5.088 11.974 -4.085 1.00 92.94 99 LEU A C 1
ATOM 773 O O . LEU A 1 99 ? 4.938 13.186 -3.978 1.00 92.94 99 LEU A O 1
ATOM 777 N N . ASN A 1 100 ? 6.172 11.420 -4.614 1.00 92.56 100 ASN A N 1
ATOM 778 C CA . ASN A 1 100 ? 7.235 12.171 -5.270 1.00 92.56 100 ASN A CA 1
ATOM 779 C C . ASN A 1 100 ? 7.163 11.948 -6.777 1.00 92.56 100 ASN A C 1
ATOM 781 O O . ASN A 1 100 ? 6.773 10.872 -7.219 1.00 92.56 100 ASN A O 1
ATOM 785 N N . VAL A 1 101 ? 7.595 12.915 -7.579 1.00 94.12 101 VAL A N 1
ATOM 786 C CA . VAL A 1 101 ? 7.653 12.752 -9.037 1.00 94.12 101 VAL A CA 1
ATOM 787 C C . VAL A 1 101 ? 9.091 12.496 -9.466 1.00 94.12 101 VAL A C 1
ATOM 789 O O . VAL A 1 101 ? 10.004 13.219 -9.076 1.00 94.12 101 VAL A O 1
ATOM 792 N N . LYS A 1 102 ? 9.297 11.484 -10.309 1.00 91.31 102 LYS A N 1
ATOM 793 C CA . LYS A 1 102 ? 10.578 11.224 -10.971 1.00 91.31 102 LYS A CA 1
ATOM 794 C C . LYS A 1 102 ? 10.328 10.969 -12.447 1.00 91.31 102 LYS A C 1
ATOM 796 O O . LYS A 1 102 ? 9.558 10.078 -12.792 1.00 91.31 102 LYS A O 1
ATOM 801 N N . ASN A 1 103 ? 10.959 11.765 -13.310 1.00 93.62 103 ASN A N 1
ATOM 802 C CA . ASN A 1 103 ? 10.828 11.658 -14.769 1.00 93.62 103 ASN A CA 1
ATOM 803 C C . ASN A 1 103 ? 9.361 11.612 -15.249 1.00 93.62 103 ASN A C 1
ATOM 805 O O . ASN A 1 103 ? 9.006 10.863 -16.158 1.00 93.62 103 ASN A O 1
ATOM 809 N N . GLY A 1 104 ? 8.497 12.405 -14.603 1.00 91.38 104 GLY A N 1
ATOM 810 C CA . GLY A 1 104 ? 7.068 12.499 -14.917 1.00 91.38 104 GLY A CA 1
ATOM 811 C C . GLY A 1 104 ? 6.199 11.347 -14.396 1.00 91.38 104 GLY A C 1
ATOM 812 O O . GLY A 1 104 ? 5.024 11.295 -14.742 1.00 91.38 104 GLY A O 1
ATOM 813 N N . ILE A 1 105 ? 6.742 10.436 -13.579 1.00 94.75 105 ILE A N 1
ATOM 814 C CA . ILE A 1 105 ? 6.009 9.307 -12.983 1.00 94.75 105 ILE A CA 1
ATOM 815 C C . ILE A 1 105 ? 5.964 9.476 -11.458 1.00 94.75 105 ILE A C 1
ATOM 817 O O . ILE A 1 105 ? 6.971 9.811 -10.829 1.00 94.75 105 ILE A O 1
ATOM 821 N N . ASN A 1 106 ? 4.795 9.240 -10.858 1.00 95.69 106 ASN A N 1
ATOM 822 C CA . ASN A 1 106 ? 4.600 9.322 -9.410 1.00 95.69 106 ASN A CA 1
ATOM 823 C C . ASN A 1 106 ? 5.233 8.125 -8.686 1.00 95.69 106 ASN A C 1
ATOM 825 O O . ASN A 1 106 ? 5.120 6.985 -9.123 1.00 95.69 106 ASN A O 1
ATOM 829 N N . ILE A 1 107 ? 5.854 8.362 -7.537 1.00 95.06 107 ILE A N 1
ATOM 830 C CA . ILE A 1 107 ? 6.563 7.370 -6.729 1.00 95.06 107 ILE A CA 1
ATOM 831 C C . ILE A 1 107 ? 6.088 7.471 -5.287 1.00 95.06 107 ILE A C 1
ATOM 833 O O . ILE A 1 107 ? 6.103 8.549 -4.699 1.00 95.06 107 ILE A O 1
ATOM 837 N N . GLY A 1 108 ? 5.737 6.338 -4.687 1.00 93.06 108 GLY A N 1
ATOM 838 C CA . GLY A 1 108 ? 5.308 6.279 -3.293 1.00 93.06 108 GLY A CA 1
ATOM 839 C C . GLY A 1 108 ? 5.335 4.863 -2.739 1.00 93.06 108 GLY A C 1
ATOM 840 O O . GLY A 1 108 ? 5.727 3.916 -3.421 1.00 93.06 108 GLY A O 1
ATOM 841 N N . ARG A 1 109 ? 4.912 4.690 -1.487 1.00 90.81 109 ARG A N 1
ATOM 842 C CA . ARG A 1 109 ? 4.629 3.350 -0.949 1.00 90.81 109 ARG A CA 1
ATOM 843 C C . ARG A 1 109 ? 3.315 2.851 -1.547 1.00 90.81 109 ARG A C 1
ATOM 845 O O . ARG A 1 109 ? 2.392 3.642 -1.706 1.00 90.81 109 ARG A O 1
ATOM 852 N N . LEU A 1 110 ? 3.203 1.551 -1.835 1.00 91.88 110 LEU A N 1
ATOM 853 C CA . LEU A 1 110 ? 2.005 0.988 -2.478 1.00 91.88 110 LEU A CA 1
ATOM 854 C C . LEU A 1 110 ? 0.712 1.343 -1.727 1.00 91.88 110 LEU A C 1
ATOM 856 O O . LEU A 1 110 ? -0.249 1.789 -2.342 1.00 91.88 110 LEU A O 1
ATOM 860 N N . SER A 1 111 ? 0.696 1.199 -0.401 1.00 88.69 111 SER A N 1
ATOM 861 C CA . SER A 1 111 ? -0.482 1.527 0.409 1.00 88.69 111 SER A CA 1
ATOM 862 C C . SER A 1 111 ? -0.834 3.019 0.380 1.00 88.69 111 SER A C 1
ATOM 864 O O . SER A 1 111 ? -2.011 3.361 0.313 1.00 88.69 111 SER A O 1
ATOM 866 N N . GLY A 1 112 ? 0.171 3.896 0.324 1.00 89.88 112 GLY A N 1
ATOM 867 C CA . GLY A 1 112 ? -0.018 5.331 0.117 1.00 89.88 112 GLY A CA 1
ATOM 868 C C . GLY A 1 112 ? -0.575 5.662 -1.271 1.00 89.88 112 GLY A C 1
ATOM 869 O O . GLY A 1 112 ? -1.513 6.442 -1.378 1.00 89.88 112 GLY A O 1
ATOM 870 N N . ILE A 1 113 ? -0.067 5.011 -2.325 1.00 93.56 113 ILE A N 1
ATOM 871 C CA . ILE A 1 113 ? -0.572 5.153 -3.702 1.00 93.56 113 ILE A CA 1
ATOM 872 C C . ILE A 1 113 ? -2.042 4.730 -3.779 1.00 93.56 113 ILE A C 1
ATOM 874 O O . ILE A 1 113 ? -2.873 5.477 -4.288 1.00 93.56 113 ILE A O 1
ATOM 878 N N . VAL A 1 114 ? -2.379 3.549 -3.254 1.00 90.69 114 VAL A N 1
ATOM 879 C CA . VAL A 1 114 ? -3.745 3.005 -3.298 1.00 90.69 114 VAL A CA 1
ATOM 880 C C . VAL A 1 114 ? -4.725 3.877 -2.507 1.00 90.69 114 VAL A C 1
ATOM 882 O O . VAL A 1 114 ? -5.881 3.987 -2.908 1.00 90.69 114 VAL A O 1
ATOM 885 N N . ALA A 1 115 ? -4.285 4.550 -1.438 1.00 87.81 115 ALA A N 1
ATOM 886 C CA . ALA A 1 115 ? -5.141 5.442 -0.655 1.00 87.81 115 ALA A CA 1
ATOM 887 C C . ALA A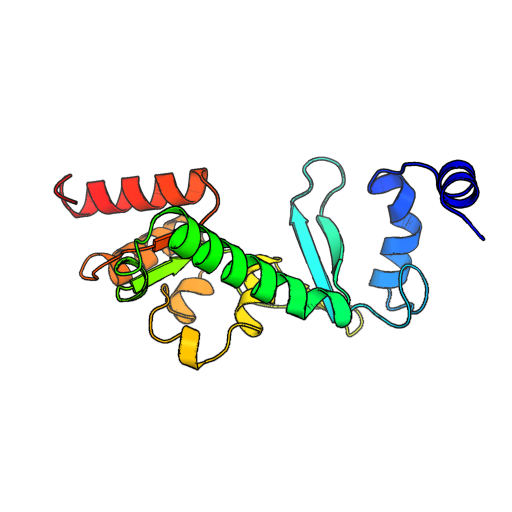 1 115 ? -5.763 6.582 -1.488 1.00 87.81 115 ALA A C 1
ATOM 889 O O . ALA A 1 115 ? -6.905 6.953 -1.227 1.00 87.81 115 ALA A O 1
ATOM 890 N N . HIS A 1 116 ? -5.072 7.068 -2.528 1.00 87.94 116 HIS A N 1
ATOM 891 C CA . HIS A 1 116 ? -5.599 8.082 -3.462 1.00 87.94 116 HIS A CA 1
ATOM 892 C C . HIS A 1 116 ? -6.723 7.566 -4.367 1.00 87.94 116 HIS A C 1
ATOM 894 O O . HIS A 1 116 ? -7.456 8.355 -4.954 1.00 87.94 116 HIS A O 1
ATOM 900 N N . HIS A 1 117 ? -6.868 6.245 -4.489 1.00 88.75 117 HIS A N 1
ATOM 901 C CA . HIS A 1 117 ? -7.880 5.599 -5.331 1.00 88.75 117 HIS A CA 1
ATOM 902 C C . HIS A 1 117 ? -9.090 5.110 -4.533 1.00 88.75 117 HIS A C 1
ATOM 904 O O . HIS A 1 117 ? -10.027 4.566 -5.114 1.00 88.75 117 HIS A O 1
ATOM 910 N N . VAL A 1 118 ? -9.095 5.292 -3.207 1.00 84.69 118 VAL A N 1
ATOM 911 C CA . VAL A 1 118 ? -10.236 4.921 -2.365 1.00 84.69 118 VAL A CA 1
ATOM 912 C C . VAL A 1 118 ? -11.354 5.955 -2.552 1.00 84.69 118 VAL A C 1
ATOM 914 O O . VAL A 1 118 ? -11.143 7.129 -2.234 1.00 84.69 118 VAL A O 1
ATOM 917 N N . PRO A 1 119 ? -12.552 5.545 -3.013 1.00 81.62 119 PRO A N 1
ATOM 918 C CA . PRO A 1 119 ? -13.681 6.450 -3.198 1.00 81.62 119 PRO A CA 1
ATOM 919 C C . PRO A 1 119 ? -14.028 7.249 -1.937 1.00 81.62 119 PRO A C 1
ATOM 921 O O . PRO A 1 119 ? -14.067 6.698 -0.837 1.00 81.62 119 PRO A O 1
ATOM 924 N N . ALA A 1 120 ? -14.372 8.529 -2.105 1.00 81.12 120 ALA A N 1
ATOM 925 C CA . ALA A 1 120 ? -14.666 9.451 -1.001 1.00 81.12 120 ALA A CA 1
ATOM 926 C C . ALA A 1 120 ? -15.744 8.932 -0.030 1.00 81.12 120 ALA A C 1
ATOM 928 O O . ALA A 1 120 ? -15.640 9.120 1.180 1.00 81.12 120 ALA A O 1
ATOM 929 N N . TYR A 1 121 ? -16.761 8.227 -0.536 1.00 73.88 121 TYR A N 1
ATOM 930 C CA . TYR A 1 121 ? -17.821 7.667 0.307 1.00 73.88 121 TYR A CA 1
ATOM 931 C C . TYR A 1 121 ? -17.320 6.555 1.247 1.00 73.88 121 TYR A C 1
ATOM 933 O O . TYR A 1 121 ? -17.880 6.395 2.327 1.00 73.88 121 TYR A O 1
ATOM 941 N N . LEU A 1 122 ? -16.247 5.839 0.883 1.00 75.44 122 LEU A N 1
ATOM 942 C CA . LEU A 1 122 ? -15.600 4.832 1.735 1.00 75.44 122 LEU A CA 1
ATOM 943 C C . LEU A 1 122 ? -14.610 5.446 2.734 1.00 75.44 122 LEU A C 1
ATOM 945 O O . LEU A 1 122 ? -14.205 4.777 3.680 1.00 75.44 122 LEU A O 1
ATOM 949 N N . GLN A 1 123 ? -14.223 6.711 2.554 1.00 77.50 123 GLN A N 1
ATOM 950 C CA . GLN A 1 123 ? -13.265 7.376 3.441 1.00 77.50 123 GLN A CA 1
ATOM 951 C C . GLN A 1 123 ? -13.889 7.818 4.772 1.00 77.50 123 GLN A C 1
ATOM 953 O O . GLN A 1 123 ? -13.186 7.901 5.770 1.00 77.50 123 GLN A O 1
ATOM 958 N N . LYS A 1 124 ? -15.212 8.032 4.835 1.00 80.31 124 LYS A N 1
ATOM 959 C CA . LYS A 1 124 ? -15.902 8.544 6.040 1.00 80.31 124 LYS A CA 1
ATOM 960 C C . LYS A 1 124 ? -15.744 7.666 7.288 1.00 80.31 124 LYS A C 1
ATOM 962 O O . LYS A 1 124 ? -15.768 8.171 8.413 1.00 80.31 124 LYS A O 1
ATOM 967 N N . ASN A 1 125 ? -15.591 6.359 7.099 1.00 87.12 125 ASN A N 1
ATOM 968 C CA . ASN A 1 125 ? -15.432 5.402 8.195 1.00 87.12 125 ASN A CA 1
ATOM 969 C C . ASN A 1 125 ? -13.968 4.998 8.400 1.00 87.12 125 ASN A C 1
ATOM 971 O O . ASN A 1 125 ? -13.696 4.105 9.196 1.00 87.12 125 ASN A O 1
ATOM 975 N N . ARG A 1 126 ? -13.031 5.632 7.686 1.00 90.19 126 ARG A N 1
ATOM 976 C CA . ARG A 1 126 ? -11.626 5.244 7.646 1.00 90.19 126 ARG A CA 1
ATOM 977 C C . ARG A 1 126 ? -10.774 6.182 8.495 1.00 90.19 126 ARG A C 1
ATOM 979 O O . ARG A 1 126 ? -10.878 7.396 8.375 1.00 90.19 126 ARG A O 1
ATOM 986 N N . LEU A 1 127 ? -9.914 5.586 9.307 1.00 93.44 127 LEU A N 1
ATOM 987 C CA . LEU A 1 127 ? -8.885 6.244 10.101 1.00 93.44 127 LEU A CA 1
ATOM 988 C C . LEU A 1 127 ? -7.498 5.681 9.730 1.00 93.44 127 LEU A C 1
ATOM 990 O O . LEU A 1 127 ? -7.397 4.561 9.207 1.00 93.44 127 LEU A O 1
ATOM 994 N N . PRO A 1 128 ? -6.416 6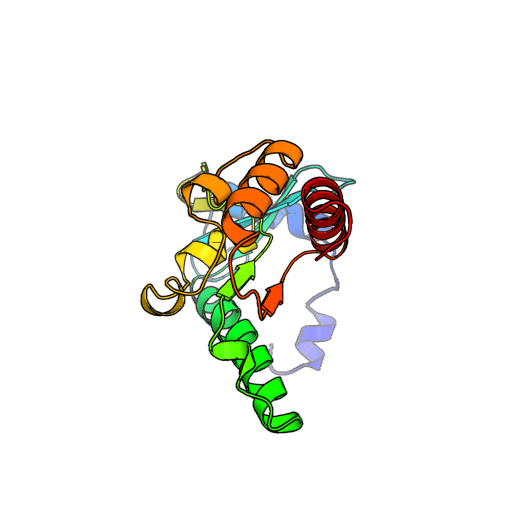.424 9.999 1.00 93.56 128 PRO A N 1
ATOM 995 C CA . PRO A 1 128 ? -6.408 7.792 10.530 1.00 93.56 128 PRO A CA 1
ATOM 996 C C . PRO A 1 128 ? -6.682 8.850 9.446 1.00 93.56 128 PRO A C 1
ATOM 998 O O . PRO A 1 128 ? -6.768 8.521 8.257 1.00 93.56 128 PRO A O 1
ATOM 1001 N N . SER A 1 129 ? -6.795 10.112 9.858 1.00 92.25 129 SER A N 1
ATOM 1002 C CA . SER A 1 129 ? -6.901 11.291 8.990 1.00 92.25 129 SER A CA 1
ATOM 1003 C C . SER A 1 129 ? -5.739 11.394 7.988 1.00 92.25 129 SER A C 1
ATOM 1005 O O . SER A 1 129 ? -4.733 10.675 8.071 1.00 92.25 129 SER A O 1
ATOM 1007 N N . TYR A 1 130 ? -5.869 12.273 6.989 1.00 90.12 130 TYR A N 1
ATOM 1008 C CA . TYR A 1 130 ? -4.785 12.505 6.030 1.00 90.12 130 TYR A CA 1
ATOM 1009 C C . TYR A 1 130 ? -3.570 13.127 6.729 1.00 90.12 130 TYR A C 1
ATOM 1011 O O . TYR A 1 130 ? -2.444 12.686 6.505 1.00 90.12 130 TYR A O 1
ATOM 1019 N N . GLU A 1 131 ? -3.816 14.086 7.619 1.00 93.31 131 GLU A N 1
ATOM 1020 C CA . GLU A 1 131 ? -2.833 14.809 8.424 1.00 93.31 131 GLU A CA 1
ATOM 1021 C C . GLU A 1 131 ? -1.993 13.845 9.267 1.00 93.31 131 GLU A C 1
ATOM 1023 O O . GLU A 1 131 ? -0.765 13.884 9.225 1.00 93.31 131 GLU A O 1
ATOM 1028 N N . THR A 1 132 ? -2.634 12.893 9.941 1.00 95.06 132 THR A N 1
ATOM 1029 C CA . THR A 1 132 ? -1.918 11.852 10.686 1.00 95.06 132 THR A CA 1
ATOM 1030 C C . THR A 1 132 ? -1.215 10.867 9.752 1.00 95.06 132 THR A C 1
ATOM 1032 O O . THR A 1 132 ? -0.132 10.356 10.047 1.00 95.06 132 THR A O 1
ATOM 1035 N N . ASN A 1 133 ? -1.775 10.600 8.571 1.00 92.06 133 ASN A N 1
ATOM 1036 C CA . ASN A 1 133 ? -1.157 9.689 7.616 1.00 92.06 133 ASN A CA 1
ATOM 1037 C C . ASN A 1 133 ? 0.152 10.206 7.008 1.00 92.06 133 ASN A C 1
ATOM 1039 O O . ASN A 1 133 ? 0.978 9.368 6.622 1.00 92.06 133 ASN A O 1
ATOM 1043 N N . ILE A 1 134 ? 0.338 11.525 6.920 1.00 93.50 134 ILE A N 1
ATOM 1044 C CA . ILE A 1 134 ? 1.547 12.141 6.356 1.00 93.50 134 ILE A CA 1
ATOM 1045 C C . ILE A 1 134 ? 2.694 12.305 7.361 1.00 93.50 134 ILE A C 1
ATOM 1047 O O . ILE A 1 134 ? 3.790 12.656 6.932 1.00 93.50 134 ILE A O 1
ATOM 1051 N N . ILE A 1 135 ? 2.483 12.012 8.651 1.00 93.81 135 ILE A N 1
ATOM 1052 C CA . ILE A 1 135 ? 3.553 12.017 9.661 1.00 93.81 135 ILE A CA 1
ATOM 1053 C C . ILE A 1 135 ? 4.652 11.024 9.243 1.00 93.81 135 ILE A C 1
ATOM 1055 O O . ILE A 1 135 ? 4.375 9.853 8.959 1.00 93.81 135 ILE A O 1
ATOM 1059 N N . GLU A 1 136 ? 5.897 11.506 9.164 1.00 87.19 136 GLU A N 1
ATOM 1060 C CA . GLU A 1 136 ? 7.048 10.703 8.728 1.00 87.19 136 GLU A CA 1
ATOM 1061 C C . GLU A 1 136 ? 7.615 9.829 9.846 1.00 87.19 136 GLU A C 1
ATOM 1063 O O . GLU A 1 136 ? 7.923 8.658 9.605 1.00 87.19 136 GLU A O 1
ATOM 1068 N N . ASP A 1 137 ? 7.743 10.393 11.051 1.00 90.94 137 ASP A N 1
ATOM 1069 C CA . ASP A 1 137 ? 8.207 9.657 12.220 1.00 90.94 137 ASP A CA 1
ATOM 1070 C C . ASP A 1 137 ? 7.160 8.621 12.628 1.00 90.94 137 ASP A C 1
ATOM 1072 O O . ASP A 1 137 ? 5.995 8.934 12.882 1.00 90.94 137 ASP A O 1
ATOM 1076 N N . TRP A 1 138 ? 7.573 7.358 12.642 1.00 89.00 138 TRP A N 1
ATOM 1077 C CA . TRP A 1 138 ? 6.640 6.262 12.839 1.00 89.00 138 TRP A CA 1
ATOM 1078 C C . TRP A 1 138 ? 6.067 6.232 14.258 1.00 89.00 138 TRP A C 1
ATOM 1080 O O . TRP A 1 138 ? 4.885 5.940 14.417 1.00 89.00 138 TRP A O 1
ATOM 1090 N N . GLU A 1 139 ? 6.861 6.546 15.280 1.00 90.75 139 GLU A N 1
ATOM 1091 C CA . GLU A 1 139 ? 6.385 6.514 16.664 1.00 90.75 139 GLU A CA 1
ATOM 1092 C C . GLU A 1 139 ? 5.375 7.630 16.917 1.00 90.75 139 GLU A C 1
ATOM 1094 O O . GLU A 1 139 ? 4.274 7.346 17.393 1.00 90.75 139 GLU A O 1
ATOM 1099 N N . GLN A 1 140 ? 5.690 8.854 16.482 1.00 94.75 140 GLN A N 1
ATOM 1100 C CA . GLN A 1 140 ? 4.769 9.992 16.533 1.00 94.75 140 GLN A CA 1
ATOM 1101 C C . GLN A 1 140 ? 3.495 9.721 15.734 1.00 94.75 140 GLN A C 1
ATOM 1103 O O . GLN A 1 140 ? 2.397 10.078 16.161 1.00 94.75 140 GLN A O 1
ATOM 1108 N N . LYS A 1 141 ? 3.623 9.062 14.575 1.00 95.00 141 LYS A N 1
ATOM 1109 C CA . LYS A 1 141 ? 2.468 8.666 13.774 1.00 95.00 141 LYS A CA 1
ATOM 1110 C C . LYS A 1 141 ? 1.572 7.709 14.551 1.00 95.00 141 LYS A C 1
ATOM 1112 O O . LYS A 1 141 ? 0.364 7.909 14.568 1.00 95.00 141 LYS A O 1
ATOM 1117 N N . VAL A 1 142 ? 2.132 6.676 15.182 1.00 95.19 142 VAL A N 1
ATOM 1118 C CA . VAL A 1 142 ? 1.341 5.721 15.972 1.00 95.19 142 VAL A CA 1
ATOM 1119 C C . VAL A 1 142 ? 0.674 6.412 17.165 1.00 95.19 142 VAL A C 1
ATOM 1121 O O . VAL A 1 142 ? -0.496 6.136 17.418 1.00 95.19 142 VAL A O 1
ATOM 1124 N N . ASP A 1 143 ? 1.348 7.350 17.836 1.00 95.88 143 ASP A N 1
ATOM 1125 C CA . ASP A 1 143 ? 0.744 8.145 18.917 1.00 95.88 143 ASP A CA 1
ATOM 1126 C C . ASP A 1 143 ? -0.472 8.942 18.432 1.00 95.88 143 ASP A C 1
ATOM 1128 O O . ASP A 1 143 ? -1.559 8.825 18.999 1.00 95.88 143 ASP A O 1
ATOM 1132 N N . ALA A 1 144 ? -0.328 9.685 17.332 1.00 97.12 144 ALA A N 1
ATOM 1133 C CA . ALA A 1 144 ? -1.423 10.451 16.738 1.00 97.12 144 ALA A CA 1
ATOM 1134 C C . ALA A 1 144 ? -2.587 9.553 16.284 1.00 97.12 144 ALA A C 1
ATOM 1136 O O . ALA A 1 144 ? -3.754 9.896 16.464 1.00 97.12 144 ALA A O 1
ATOM 1137 N N . ILE A 1 145 ? -2.285 8.369 15.746 1.00 96.62 145 ILE A N 1
ATOM 1138 C CA . ILE A 1 145 ? -3.299 7.369 15.400 1.00 96.62 145 ILE A CA 1
ATOM 1139 C C . ILE A 1 145 ? -4.081 6.941 16.643 1.00 96.62 145 ILE A C 1
ATOM 1141 O O . ILE A 1 145 ? -5.306 6.879 16.586 1.00 96.62 145 ILE A O 1
ATOM 1145 N N . VAL A 1 146 ? -3.395 6.658 17.755 1.00 96.62 146 VAL A N 1
ATOM 1146 C CA . VAL A 1 146 ? -4.047 6.294 19.019 1.00 96.62 146 VAL A CA 1
ATOM 1147 C C . VAL A 1 146 ? -4.917 7.439 19.540 1.00 96.62 146 VAL A C 1
ATOM 1149 O O . VAL A 1 146 ? -6.020 7.176 20.009 1.00 96.62 146 VAL A O 1
ATOM 1152 N N . GLU A 1 147 ? -4.487 8.702 19.442 1.00 96.69 147 GLU A N 1
ATOM 1153 C CA . GLU A 1 147 ? -5.340 9.855 19.788 1.00 96.69 147 GLU A CA 1
ATOM 1154 C C . GLU A 1 147 ? -6.653 9.872 18.996 1.00 96.69 147 GLU A C 1
ATOM 1156 O O . GLU A 1 147 ? -7.722 10.075 19.572 1.00 96.69 147 GLU A O 1
ATOM 1161 N N . GLU A 1 148 ? -6.587 9.625 17.686 1.00 96.69 148 GLU A N 1
ATOM 1162 C CA . GLU A 1 148 ? -7.767 9.637 16.816 1.00 96.69 148 GLU A CA 1
ATOM 1163 C C . GLU A 1 148 ? -8.706 8.449 17.056 1.00 96.69 148 GLU A C 1
ATOM 1165 O O . GLU A 1 148 ? -9.909 8.561 16.828 1.00 96.69 148 GLU A O 1
ATOM 1170 N N . THR A 1 149 ? -8.181 7.299 17.484 1.00 96.19 149 THR A N 1
ATOM 1171 C CA . THR A 1 149 ? -8.948 6.045 17.518 1.00 96.19 149 THR A CA 1
ATOM 1172 C C . THR A 1 149 ? -9.387 5.635 18.917 1.00 96.19 149 THR A C 1
ATOM 1174 O O . THR A 1 149 ? -10.304 4.822 19.048 1.00 96.19 149 THR A O 1
ATOM 1177 N N . ILE A 1 150 ? -8.774 6.178 19.977 1.00 95.50 150 ILE A N 1
ATOM 1178 C CA . ILE A 1 150 ? -9.000 5.732 21.361 1.00 95.50 150 ILE A CA 1
ATOM 1179 C C . ILE A 1 150 ? -10.460 5.837 21.793 1.00 95.50 150 ILE A C 1
ATOM 1181 O O . ILE A 1 150 ? -10.884 5.040 22.620 1.00 95.50 150 ILE A O 1
ATOM 1185 N N . ASN A 1 151 ? -11.248 6.763 21.248 1.00 94.38 151 ASN A N 1
ATOM 1186 C CA . ASN A 1 151 ? -12.663 6.938 21.600 1.00 94.38 151 ASN A CA 1
ATOM 1187 C C . ASN A 1 151 ? -13.631 6.415 20.528 1.00 94.38 151 ASN A C 1
ATOM 1189 O O . ASN A 1 151 ? -14.842 6.559 20.672 1.00 94.38 151 ASN A O 1
ATOM 1193 N N . GLU A 1 152 ? -13.114 5.773 19.482 1.00 94.88 152 GLU A N 1
ATOM 1194 C CA . GLU A 1 152 ? -13.896 5.322 18.336 1.00 94.88 152 GLU A CA 1
ATOM 1195 C C . GLU A 1 152 ? -14.264 3.837 18.440 1.00 94.88 152 GLU A C 1
ATOM 1197 O O . GLU A 1 152 ? -13.541 3.017 19.014 1.00 94.88 152 GLU A O 1
ATOM 1202 N N . ASN A 1 153 ? -15.402 3.467 17.845 1.00 93.75 153 ASN A N 1
ATOM 1203 C CA . ASN A 1 153 ? -15.806 2.068 17.713 1.00 93.75 153 ASN A CA 1
ATOM 1204 C C . ASN A 1 153 ? -15.048 1.404 16.552 1.00 93.75 153 ASN A C 1
ATOM 1206 O O . ASN A 1 153 ? -15.549 1.317 15.425 1.00 93.75 153 ASN A O 1
ATOM 1210 N N . MET A 1 154 ? -13.818 0.976 16.828 1.00 94.50 154 MET A N 1
ATOM 1211 C CA . MET A 1 154 ? -12.955 0.306 15.859 1.00 94.50 154 MET A CA 1
ATOM 1212 C C . MET A 1 154 ? -13.389 -1.148 15.658 1.00 94.50 154 MET A C 1
ATOM 1214 O O . MET A 1 154 ? -13.367 -1.952 16.583 1.00 94.50 154 MET A O 1
ATOM 1218 N N . THR A 1 155 ? -13.762 -1.491 14.429 1.00 94.81 155 THR A N 1
ATOM 1219 C CA . THR A 1 155 ? -14.376 -2.792 14.081 1.00 94.81 155 THR A CA 1
ATOM 1220 C C . THR A 1 155 ? -13.613 -3.554 13.000 1.00 94.81 155 THR A C 1
ATOM 1222 O O . THR A 1 155 ? -13.811 -4.754 12.828 1.00 94.81 155 THR A O 1
ATOM 1225 N N . LEU A 1 156 ? -12.694 -2.879 12.305 1.00 93.25 156 LEU A N 1
ATOM 1226 C CA . LEU A 1 156 ? -11.757 -3.484 11.367 1.00 93.25 156 LEU A CA 1
ATOM 1227 C C . LEU A 1 156 ? -10.393 -2.823 11.531 1.00 93.25 156 LEU A C 1
ATOM 1229 O O . LEU A 1 156 ? -10.273 -1.599 11.455 1.00 93.25 156 LEU A O 1
ATOM 1233 N N . ILE A 1 157 ? -9.362 -3.642 11.722 1.00 93.44 157 ILE A N 1
ATOM 1234 C CA . ILE A 1 157 ? -7.973 -3.201 11.843 1.00 93.44 157 ILE A CA 1
ATOM 1235 C C . ILE A 1 157 ? -7.165 -3.897 10.755 1.00 93.44 157 ILE A C 1
ATOM 1237 O O . ILE A 1 157 ? -7.142 -5.122 10.673 1.00 93.44 157 ILE A O 1
ATOM 1241 N N . SER A 1 158 ? -6.513 -3.109 9.905 1.00 89.81 158 SER A N 1
ATOM 1242 C CA . SER A 1 158 ? -5.679 -3.597 8.810 1.00 89.81 158 SER A CA 1
ATOM 1243 C C . SER A 1 158 ? -4.298 -2.958 8.878 1.00 89.81 158 SER A C 1
ATOM 1245 O O . SER A 1 158 ? -4.169 -1.748 9.053 1.00 89.81 158 SER A O 1
ATOM 1247 N N . GLY A 1 159 ? -3.250 -3.748 8.668 1.00 89.50 159 GLY A N 1
ATOM 1248 C CA . GLY A 1 159 ? -1.875 -3.264 8.693 1.00 89.50 159 GLY A CA 1
ATOM 1249 C C . GLY A 1 159 ? -0.857 -4.390 8.585 1.00 89.50 159 GLY A C 1
ATOM 1250 O O . GLY A 1 159 ? -1.205 -5.569 8.589 1.00 89.50 159 GLY A O 1
ATOM 1251 N N . ILE A 1 160 ? 0.416 -4.014 8.497 1.00 88.44 160 ILE A N 1
ATOM 1252 C CA . ILE A 1 160 ? 1.530 -4.957 8.638 1.00 88.44 160 ILE A CA 1
ATOM 1253 C C . ILE A 1 160 ? 1.550 -5.448 10.099 1.00 88.44 160 ILE A C 1
ATOM 1255 O O . ILE A 1 160 ? 1.438 -4.601 10.985 1.00 88.44 160 ILE A O 1
ATOM 1259 N N . PRO A 1 161 ? 1.692 -6.757 10.395 1.00 92.06 161 PRO A N 1
ATOM 1260 C CA . PRO A 1 161 ? 1.482 -7.266 11.755 1.00 92.06 161 PRO A CA 1
ATOM 1261 C C . PRO A 1 161 ? 2.311 -6.565 12.852 1.00 92.06 161 PRO A C 1
ATOM 1263 O O . PRO A 1 161 ? 1.709 -6.146 13.838 1.00 92.06 161 PRO A O 1
ATOM 1266 N N . PRO A 1 162 ? 3.623 -6.298 12.669 1.00 91.38 162 PRO A N 1
ATOM 1267 C CA . PRO A 1 162 ? 4.385 -5.455 13.598 1.00 91.38 162 PRO A CA 1
ATOM 1268 C C . PRO A 1 162 ? 3.773 -4.076 13.888 1.00 91.38 162 PRO A C 1
ATOM 1270 O O . PRO A 1 162 ? 3.812 -3.606 15.016 1.00 91.38 162 PRO A O 1
ATOM 1273 N N . TRP A 1 163 ? 3.187 -3.416 12.887 1.00 92.19 163 TRP A N 1
ATOM 1274 C CA . TRP A 1 163 ? 2.565 -2.100 13.065 1.00 92.19 163 TRP A CA 1
ATOM 1275 C C . TRP A 1 163 ? 1.276 -2.187 13.870 1.00 92.19 163 TRP A C 1
ATOM 1277 O O . TRP A 1 163 ? 1.013 -1.325 14.702 1.00 92.19 163 TRP A O 1
ATOM 1287 N N . VAL A 1 164 ? 0.489 -3.237 13.627 1.00 95.12 164 VAL A N 1
ATOM 1288 C CA . VAL A 1 164 ? -0.731 -3.517 14.390 1.00 95.12 164 VAL A CA 1
ATOM 1289 C C . VAL A 1 164 ? -0.389 -3.771 15.854 1.00 95.12 164 VAL A C 1
ATOM 1291 O O . VAL A 1 164 ? -1.050 -3.218 16.726 1.00 95.12 164 VAL A O 1
ATOM 1294 N N . GLN A 1 165 ? 0.669 -4.539 16.121 1.00 94.69 165 GLN A N 1
ATOM 1295 C CA . GLN A 1 165 ? 1.152 -4.763 17.479 1.00 94.69 165 GLN A CA 1
ATOM 1296 C C . GLN A 1 165 ? 1.546 -3.447 18.160 1.00 94.69 165 GLN A C 1
ATOM 1298 O O . GLN A 1 165 ? 1.004 -3.138 19.213 1.00 94.69 165 GLN A O 1
ATOM 1303 N N . MET A 1 166 ? 2.395 -2.630 17.526 1.00 93.94 166 MET A N 1
ATOM 1304 C CA . MET A 1 166 ? 2.805 -1.338 18.094 1.00 93.94 166 MET A CA 1
ATOM 1305 C C . MET A 1 166 ? 1.613 -0.428 18.408 1.00 93.94 166 MET A C 1
ATOM 1307 O O . MET A 1 166 ? 1.600 0.240 19.437 1.00 93.94 166 MET A O 1
ATOM 1311 N N . TYR A 1 167 ? 0.603 -0.406 17.535 1.00 95.94 167 TYR A N 1
ATOM 1312 C CA . TYR A 1 167 ? -0.630 0.340 17.776 1.00 95.94 167 TYR A CA 1
ATOM 1313 C C . TYR A 1 167 ? -1.355 -0.133 19.044 1.00 95.94 167 TYR A C 1
ATOM 1315 O O . TYR A 1 167 ? -1.760 0.697 19.857 1.00 95.94 167 TYR A O 1
ATOM 1323 N N . PHE A 1 168 ? -1.495 -1.447 19.237 1.00 95.62 168 PHE A N 1
ATOM 1324 C CA . PHE A 1 168 ? -2.116 -1.994 20.443 1.00 95.62 168 PHE A CA 1
ATOM 1325 C C . PHE A 1 168 ? -1.276 -1.769 21.699 1.00 95.62 168 PHE A C 1
ATOM 1327 O O . PHE A 1 168 ? -1.846 -1.428 22.731 1.00 95.62 168 PHE A O 1
ATOM 1334 N N . ASP A 1 169 ? 0.050 -1.884 21.615 1.00 95.12 169 ASP A N 1
ATOM 1335 C CA . ASP A 1 169 ? 0.951 -1.621 22.743 1.00 95.12 169 ASP A CA 1
ATOM 1336 C C . ASP A 1 169 ? 0.790 -0.169 23.235 1.00 95.12 169 ASP A C 1
ATOM 1338 O O . ASP A 1 169 ? 0.560 0.070 24.423 1.00 95.12 169 ASP A O 1
ATOM 1342 N N . LYS A 1 170 ? 0.789 0.800 22.309 1.00 95.44 170 LYS A N 1
ATOM 1343 C CA . LYS A 1 170 ? 0.563 2.225 22.611 1.00 95.44 170 LYS A CA 1
ATOM 1344 C C . LYS A 1 170 ? -0.845 2.503 23.149 1.00 95.44 170 LYS A C 1
ATOM 1346 O O . LYS A 1 170 ? -1.024 3.293 24.077 1.00 95.44 170 LYS A O 1
ATOM 1351 N N . LEU A 1 171 ? -1.863 1.852 22.585 1.00 95.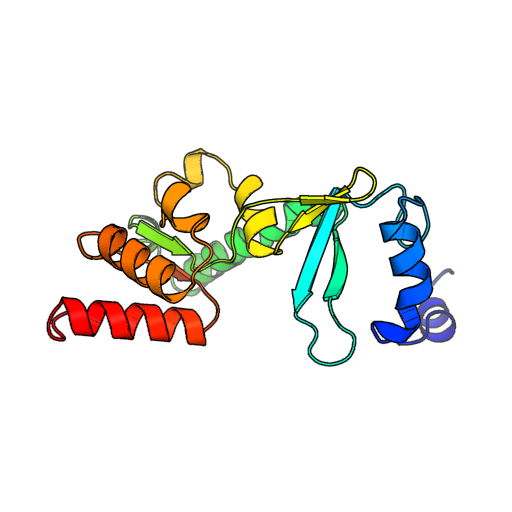50 171 LEU A N 1
ATOM 1352 C CA . LEU A 1 171 ? -3.244 1.972 23.056 1.00 95.50 171 LEU A CA 1
ATOM 1353 C C . LEU A 1 171 ? -3.398 1.432 24.488 1.00 95.50 171 LEU A C 1
ATOM 1355 O O . LEU A 1 171 ? -4.068 2.053 25.318 1.00 95.50 171 LEU A O 1
ATOM 1359 N N . ALA A 1 172 ? -2.765 0.299 24.791 1.00 95.50 172 ALA A N 1
ATOM 1360 C CA . ALA A 1 172 ? -2.773 -0.306 26.115 1.00 95.50 172 ALA A CA 1
ATOM 1361 C C . ALA A 1 172 ? -2.048 0.580 27.136 1.00 95.50 172 ALA A C 1
ATOM 1363 O O . ALA A 1 172 ? -2.601 0.844 28.203 1.00 95.50 172 ALA A O 1
ATOM 1364 N N . GLU A 1 173 ? -0.867 1.105 26.797 1.00 94.62 173 GLU A N 1
ATOM 1365 C CA . GLU A 1 173 ? -0.123 2.050 27.640 1.00 94.62 173 GLU A CA 1
ATOM 1366 C C . GLU A 1 173 ? -0.993 3.258 28.010 1.00 94.62 173 GLU A C 1
ATOM 1368 O O . GLU A 1 173 ? -1.167 3.587 29.186 1.00 94.62 173 GLU A O 1
ATOM 1373 N N . LYS A 1 174 ? -1.637 3.861 27.010 1.00 93.69 174 LYS A N 1
ATOM 1374 C CA . LYS A 1 174 ? -2.439 5.070 27.190 1.00 93.69 174 LYS A CA 1
ATOM 1375 C C . LYS A 1 174 ? -3.751 4.855 27.947 1.00 93.69 174 LYS A C 1
ATOM 1377 O O . LYS A 1 174 ? -4.273 5.780 28.567 1.00 93.69 174 LYS A O 1
ATOM 1382 N N . THR A 1 175 ? -4.298 3.643 27.912 1.00 93.19 175 THR A N 1
ATOM 1383 C CA . THR A 1 175 ? -5.545 3.293 28.614 1.00 93.19 175 THR A CA 1
ATOM 1384 C C . THR A 1 175 ? -5.312 2.610 29.962 1.00 93.19 175 THR A C 1
ATOM 1386 O O . THR A 1 175 ? -6.278 2.317 30.673 1.00 93.19 175 THR A O 1
ATOM 1389 N N . GLY A 1 176 ? -4.055 2.342 30.330 1.00 90.31 176 GLY A N 1
ATOM 1390 C CA . GLY A 1 176 ? -3.718 1.519 31.491 1.00 90.31 176 GLY A CA 1
ATOM 1391 C C . GLY A 1 176 ? -4.213 0.072 31.353 1.00 90.31 176 GLY A C 1
ATOM 1392 O O . GLY A 1 176 ? -4.668 -0.508 32.338 1.00 90.31 176 GLY A O 1
ATOM 1393 N N . GLY A 1 177 ? -4.193 -0.478 30.132 1.00 84.69 177 GLY A N 1
ATOM 1394 C CA . GLY A 1 177 ? -4.578 -1.857 29.806 1.00 84.69 177 GLY A CA 1
ATOM 1395 C C . GLY A 1 177 ? -6.086 -2.126 29.759 1.00 84.69 177 GLY A C 1
ATOM 1396 O O . GLY A 1 177 ? -6.507 -3.272 29.894 1.00 84.69 177 GLY A O 1
ATOM 1397 N N . LYS A 1 178 ? -6.916 -1.086 29.630 1.00 72.62 178 LYS A N 1
ATOM 1398 C CA . LYS A 1 178 ? -8.388 -1.187 29.715 1.00 72.62 178 LYS A CA 1
ATOM 1399 C C . LYS A 1 178 ? -9.095 -1.263 28.355 1.00 72.62 178 LYS A C 1
ATOM 1401 O O . LYS A 1 178 ? -10.327 -1.220 28.323 1.00 72.62 178 LYS A O 1
ATOM 1406 N N . LYS A 1 179 ? -8.343 -1.340 27.258 1.00 64.69 179 LYS A N 1
ATOM 1407 C CA . LYS A 1 179 ? -8.835 -1.495 25.885 1.00 64.69 179 LYS A CA 1
ATOM 1408 C C . LYS A 1 179 ? -8.001 -2.498 25.111 1.00 64.69 179 LYS A C 1
ATOM 1410 O O . LYS A 1 179 ? -6.800 -2.612 25.433 1.00 64.69 179 LYS A O 1
#

pLDDT: mean 91.49, std 7.52, range [55.09, 98.12]

Secondary structure (DSSP, 8-state):
--SHHHHHHHS----HHHHHHHHHHHHTT--SSSSSS--SEEEEEE-SSSSEEEEEE-TTTHHHHHHHHHHHHHHHHHHH---GGGSSEEEEE------EEETTEEEE-HHHHHHTTS-HHHHTTEES-HHHHT--SHHHHHHHHHHHHTTS-EEEEEE-HHHHHHHHHHHHHHHTS--

Sequence (179 aa):
MENYSDFKQRVPVQDYEGLKPYIDRVVAGEGNVLWSGKPLYFAKTSGTTSGVKYIPLSKESMPEHIKAARNAILTYINETGKADFVNGKMIFLQGSPVLNVKNGINIGRLSGIVAHHVPAYLQKNRLPSYETNIIEDWEQKVDAIVEETINENMTLISGIPPWVQMYFDKLAEKTGGKK